Protein AF-A0A2T0M5B0-F1 (afdb_monomer_lite)

Radius of gyration: 13.14 Å; chains: 1; bounding box: 24×24×39 Å

pLDDT: mean 89.76, std 14.21, range [39.69, 98.12]

Organism: NCBI:txid1291556

Foldseek 3Di:
DDPLFLDKDFLQVVLVCVVVVNFLVSSQVSCCVRPVDGDDPVVSVCRNPPVNVVSVVCVVVVNRRDIDTHHDDPPDDPD

Structure (mmCIF, N/CA/C/O backbone):
data_AF-A0A2T0M5B0-F1
#
_entry.id   AF-A0A2T0M5B0-F1
#
loop_
_atom_site.group_PDB
_atom_site.id
_atom_site.type_symbol
_atom_site.label_atom_id
_atom_site.label_alt_id
_atom_site.label_comp_id
_atom_site.label_asym_id
_atom_site.label_entity_id
_atom_site.label_seq_id
_atom_site.pdbx_PDB_ins_code
_atom_site.Cartn_x
_atom_site.Cartn_y
_atom_site.Cartn_z
_atom_site.occupancy
_atom_site.B_iso_or_equiv
_atom_site.auth_seq_id
_atom_site.auth_comp_id
_atom_site.auth_asym_id
_atom_site.auth_atom_id
_atom_site.pdbx_PDB_model_num
ATOM 1 N N . MET A 1 1 ? -6.591 -16.400 -15.930 1.00 42.72 1 MET A N 1
ATOM 2 C CA . MET A 1 1 ? -5.950 -15.098 -16.208 1.00 42.72 1 MET A CA 1
ATOM 3 C C . MET A 1 1 ? -5.436 -14.580 -14.878 1.00 42.72 1 MET A C 1
ATOM 5 O O . MET A 1 1 ? -6.257 -14.263 -14.032 1.00 42.72 1 MET A O 1
ATOM 9 N N . ALA A 1 2 ? -4.127 -14.638 -14.626 1.00 56.03 2 ALA A N 1
ATOM 10 C CA . ALA A 1 2 ? -3.569 -14.117 -13.378 1.00 56.03 2 ALA A CA 1
ATOM 11 C C . ALA A 1 2 ? -3.645 -12.584 -13.411 1.00 56.03 2 ALA A C 1
ATOM 13 O O . ALA A 1 2 ? -3.228 -11.984 -14.405 1.00 56.03 2 ALA A O 1
ATOM 14 N N . LEU A 1 3 ? -4.202 -11.967 -12.366 1.00 61.00 3 LEU A N 1
ATOM 15 C CA . LEU A 1 3 ? -4.176 -10.513 -12.207 1.00 61.00 3 LEU A CA 1
ATOM 16 C C . LEU A 1 3 ? -2.710 -10.059 -12.168 1.00 61.00 3 LEU A C 1
ATOM 18 O O . LEU A 1 3 ? -1.896 -10.630 -11.440 1.00 61.00 3 LEU A O 1
ATOM 22 N N . ARG A 1 4 ? -2.352 -9.063 -12.986 1.00 79.31 4 ARG A N 1
ATOM 23 C CA . ARG A 1 4 ? -1.003 -8.474 -13.007 1.00 79.31 4 ARG A CA 1
ATOM 24 C C . ARG A 1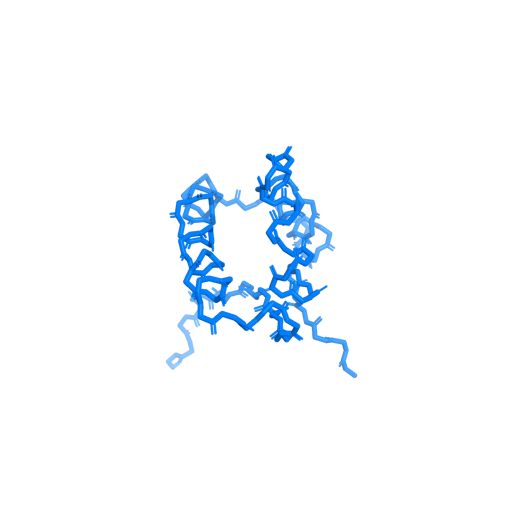 4 ? -0.903 -7.407 -11.921 1.00 79.31 4 ARG A C 1
ATOM 26 O O . ARG A 1 4 ? -0.868 -6.214 -12.202 1.00 79.31 4 ARG A O 1
ATOM 33 N N . CYS A 1 5 ? -0.882 -7.854 -10.672 1.00 88.56 5 CYS A N 1
ATOM 34 C CA . CYS A 1 5 ? -0.768 -6.980 -9.514 1.00 88.56 5 CYS A CA 1
ATOM 35 C C . CYS A 1 5 ? 0.666 -6.938 -8.969 1.00 88.56 5 CYS A C 1
ATOM 37 O O . CYS A 1 5 ? 1.349 -7.960 -8.838 1.00 88.56 5 CYS A O 1
ATOM 39 N N . LEU A 1 6 ? 1.104 -5.745 -8.577 1.00 93.44 6 LEU A N 1
ATOM 40 C CA . LEU A 1 6 ? 2.341 -5.537 -7.832 1.00 93.44 6 LEU A CA 1
ATOM 41 C C . LEU A 1 6 ? 2.241 -6.111 -6.416 1.00 93.44 6 LEU A C 1
ATOM 43 O O . LEU A 1 6 ? 3.219 -6.652 -5.914 1.00 93.44 6 LEU A O 1
ATOM 47 N N . TYR A 1 7 ? 1.063 -6.054 -5.800 1.00 94.56 7 TYR A N 1
ATOM 48 C CA . TYR A 1 7 ? 0.802 -6.630 -4.485 1.00 94.56 7 TYR A CA 1
ATOM 49 C C . TYR A 1 7 ? -0.618 -7.193 -4.417 1.00 94.56 7 TYR A C 1
ATOM 51 O O . TYR A 1 7 ? -1.542 -6.624 -4.999 1.00 94.56 7 TYR A O 1
ATOM 59 N N . GLN A 1 8 ? -0.773 -8.299 -3.691 1.00 94.75 8 GLN A N 1
ATOM 60 C CA . GLN A 1 8 ? -2.060 -8.880 -3.329 1.00 94.75 8 GLN A CA 1
ATOM 61 C C . GLN A 1 8 ? -1.943 -9.429 -1.908 1.00 94.75 8 GLN A C 1
ATOM 63 O O . GLN A 1 8 ? -1.098 -10.286 -1.654 1.00 94.75 8 GLN A O 1
ATOM 68 N N . GLY A 1 9 ? -2.790 -8.933 -1.015 1.00 95.50 9 GLY A N 1
ATOM 69 C CA . GLY A 1 9 ? -2.843 -9.306 0.399 1.00 95.50 9 GLY A CA 1
ATOM 70 C C . GLY A 1 9 ? -3.961 -8.540 1.097 1.00 95.50 9 GLY A C 1
ATOM 71 O O . GLY A 1 9 ? -4.661 -7.753 0.461 1.00 95.50 9 GLY A O 1
ATOM 72 N N . SER A 1 10 ? -4.180 -8.790 2.374 1.00 98.00 10 SER A N 1
ATOM 73 C CA . SER A 1 10 ? -5.085 -8.001 3.208 1.00 98.00 10 SER A CA 1
ATOM 74 C C . SER A 1 10 ? -4.482 -6.633 3.552 1.00 98.00 10 SER A C 1
ATOM 76 O O . SER A 1 10 ? -3.266 -6.433 3.477 1.00 98.00 10 SER A O 1
ATOM 78 N N . ALA A 1 11 ? -5.319 -5.680 3.968 1.00 98.00 11 ALA A N 1
ATOM 79 C CA . ALA A 1 11 ? -4.844 -4.394 4.480 1.00 98.00 11 ALA A CA 1
ATOM 80 C C . ALA A 1 11 ? -3.912 -4.571 5.694 1.00 98.00 11 ALA A C 1
ATOM 82 O O . ALA A 1 11 ? -2.943 -3.830 5.836 1.00 98.00 11 ALA A O 1
ATOM 83 N N . GLY A 1 12 ? -4.163 -5.579 6.537 1.00 98.00 12 GLY A N 1
ATOM 84 C CA . GLY A 1 12 ? -3.311 -5.937 7.671 1.00 98.00 12 GLY A CA 1
ATOM 85 C C . GLY A 1 12 ? -1.927 -6.431 7.269 1.00 98.00 12 GLY A C 1
ATOM 86 O O . GLY A 1 12 ? -0.934 -5.922 7.780 1.00 98.00 12 GLY A O 1
ATOM 87 N N . GLU A 1 13 ? -1.849 -7.373 6.329 1.00 97.81 13 GLU A N 1
ATOM 88 C CA . GLU A 1 13 ? -0.562 -7.856 5.807 1.00 97.81 13 GLU A CA 1
ATOM 89 C C . GLU A 1 13 ? 0.221 -6.718 5.140 1.00 97.81 13 GLU A C 1
ATOM 91 O O . GLU A 1 13 ? 1.433 -6.597 5.321 1.00 97.81 13 GLU A O 1
ATOM 96 N N . LEU A 1 14 ? -0.466 -5.837 4.408 1.00 97.12 14 LEU A N 1
ATOM 97 C CA . LEU A 1 14 ? 0.171 -4.687 3.774 1.00 97.12 14 LEU A CA 1
ATOM 98 C C . LEU A 1 14 ? 0.681 -3.676 4.812 1.00 97.12 14 LEU A C 1
ATOM 100 O O . LEU A 1 14 ? 1.771 -3.130 4.645 1.00 97.12 14 LEU A O 1
ATOM 104 N N . ALA A 1 15 ? -0.061 -3.461 5.901 1.00 97.38 15 ALA A N 1
ATOM 105 C CA . ALA A 1 15 ? 0.373 -2.622 7.016 1.00 97.38 15 ALA A CA 1
ATOM 106 C C . ALA A 1 15 ? 1.642 -3.173 7.688 1.00 97.38 15 ALA A C 1
ATOM 108 O O . ALA A 1 15 ? 2.537 -2.404 8.031 1.00 97.38 15 ALA A O 1
ATOM 109 N N . GLU A 1 16 ? 1.768 -4.495 7.824 1.00 97.38 16 GLU A N 1
ATOM 110 C CA . GLU A 1 16 ? 2.977 -5.138 8.354 1.00 97.38 16 GLU A CA 1
ATOM 111 C C . GLU A 1 16 ? 4.185 -4.927 7.425 1.00 97.38 16 GLU A C 1
ATOM 113 O O . GLU A 1 16 ? 5.272 -4.579 7.892 1.00 97.38 16 GLU A O 1
ATOM 118 N N . VAL A 1 17 ? 3.994 -5.043 6.106 1.00 96.62 17 VAL A N 1
ATOM 119 C CA . VAL A 1 17 ? 5.033 -4.737 5.102 1.00 96.62 17 VAL A CA 1
ATOM 120 C C . VAL A 1 17 ? 5.463 -3.265 5.163 1.00 96.62 17 VAL A C 1
ATOM 122 O O . VAL A 1 17 ? 6.658 -2.958 5.073 1.00 96.62 17 VAL A O 1
ATOM 125 N N . ILE A 1 18 ? 4.506 -2.347 5.332 1.00 96.75 18 ILE A N 1
ATOM 126 C CA . ILE A 1 18 ? 4.767 -0.910 5.502 1.00 96.75 18 ILE A CA 1
ATOM 127 C C . ILE A 1 18 ? 5.555 -0.653 6.788 1.00 96.75 18 ILE A C 1
ATOM 129 O O . ILE A 1 18 ? 6.562 0.051 6.744 1.00 96.75 18 ILE A O 1
ATOM 133 N N . ALA A 1 19 ? 5.151 -1.258 7.907 1.00 96.38 19 ALA A N 1
ATOM 134 C CA . ALA A 1 19 ? 5.808 -1.095 9.202 1.00 96.38 19 ALA A CA 1
ATOM 135 C C . ALA A 1 19 ? 7.263 -1.598 9.199 1.00 96.38 19 ALA A C 1
ATOM 137 O O . ALA A 1 19 ? 8.113 -1.043 9.891 1.00 96.38 19 ALA A O 1
ATOM 138 N N . GLN A 1 20 ? 7.569 -2.611 8.385 1.00 96.06 20 GLN A N 1
ATOM 139 C CA . GLN A 1 20 ? 8.934 -3.108 8.174 1.00 96.06 20 GLN A CA 1
ATOM 140 C C . GLN A 1 20 ? 9.765 -2.231 7.219 1.00 96.06 20 GLN A C 1
ATOM 142 O O . GLN A 1 20 ? 10.950 -2.490 7.025 1.00 96.06 20 GLN A O 1
ATOM 147 N N . GLY A 1 21 ? 9.170 -1.209 6.593 1.00 93.62 21 GLY A N 1
ATOM 148 C CA . GLY A 1 21 ? 9.843 -0.357 5.609 1.00 93.62 21 GLY A CA 1
ATOM 149 C C . GLY A 1 21 ? 10.105 -1.044 4.264 1.00 93.62 21 GLY A C 1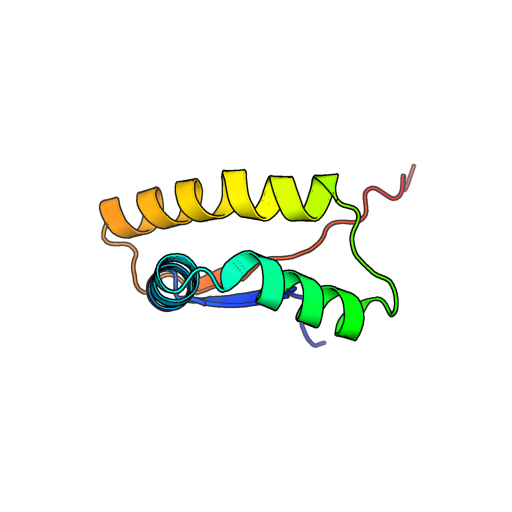
ATOM 150 O O . GLY A 1 21 ? 10.921 -0.569 3.476 1.00 93.62 21 GLY A O 1
ATOM 151 N N . HIS A 1 22 ? 9.430 -2.162 3.977 1.00 94.56 22 HIS A N 1
ATOM 152 C CA . HIS A 1 22 ? 9.714 -3.004 2.810 1.00 94.56 22 HIS A CA 1
ATOM 153 C C . HIS A 1 22 ? 8.829 -2.719 1.588 1.00 94.56 22 HIS A C 1
ATOM 155 O O . HIS A 1 22 ? 9.130 -3.211 0.499 1.00 94.56 22 HIS A O 1
ATOM 161 N N . LEU A 1 23 ? 7.784 -1.894 1.734 1.00 95.94 23 LEU A N 1
ATOM 162 C CA . LEU A 1 23 ? 6.774 -1.646 0.697 1.00 95.94 23 LEU A CA 1
ATOM 163 C C . LEU A 1 23 ? 7.377 -1.303 -0.673 1.00 95.94 23 LEU A C 1
ATOM 165 O O . LEU A 1 23 ? 7.109 -1.978 -1.664 1.00 95.94 23 LEU A O 1
ATOM 169 N N . VAL A 1 24 ? 8.184 -0.240 -0.746 1.00 96.06 24 VAL A N 1
ATOM 170 C CA . VAL A 1 24 ? 8.683 0.268 -2.034 1.00 96.06 24 VAL A CA 1
ATOM 171 C C . VAL A 1 24 ? 9.588 -0.760 -2.710 1.00 96.06 24 VAL A C 1
ATOM 173 O O . VAL A 1 24 ? 9.487 -0.963 -3.918 1.00 96.06 24 VAL A O 1
ATOM 176 N N . GLU A 1 25 ? 10.439 -1.445 -1.948 1.00 95.69 25 GLU A N 1
ATOM 177 C CA . GLU A 1 25 ? 11.328 -2.469 -2.497 1.00 95.69 25 GLU A CA 1
ATOM 178 C C . GLU A 1 25 ? 10.543 -3.682 -3.005 1.00 95.69 25 GLU A C 1
ATOM 180 O O . GLU A 1 25 ? 10.818 -4.201 -4.087 1.00 95.69 25 GLU A O 1
ATOM 185 N N . GLU A 1 26 ? 9.509 -4.111 -2.282 1.00 94.94 26 GLU A N 1
ATOM 186 C CA . GLU A 1 26 ? 8.648 -5.200 -2.729 1.00 94.94 26 GLU A CA 1
ATOM 187 C C . GLU A 1 26 ? 7.926 -4.868 -4.040 1.00 94.94 26 GLU A C 1
ATOM 189 O O . GLU A 1 26 ? 7.985 -5.658 -4.990 1.00 94.94 26 GLU A O 1
ATOM 194 N N . LEU A 1 27 ? 7.333 -3.674 -4.135 1.00 95.56 27 LEU A N 1
ATOM 195 C CA . LEU A 1 27 ? 6.668 -3.214 -5.352 1.00 95.56 27 LEU A CA 1
ATOM 196 C C . LEU A 1 27 ? 7.658 -3.070 -6.515 1.00 95.56 27 LEU A C 1
ATOM 198 O O . LEU A 1 27 ? 7.341 -3.479 -7.630 1.00 95.56 27 LEU A O 1
ATOM 202 N N . ARG A 1 28 ? 8.885 -2.581 -6.278 1.00 95.75 28 ARG A N 1
ATOM 203 C CA . ARG A 1 28 ? 9.944 -2.516 -7.304 1.00 95.75 28 ARG A CA 1
ATOM 204 C C . ARG A 1 28 ? 10.327 -3.900 -7.816 1.00 95.75 28 ARG A C 1
ATOM 206 O O . ARG A 1 28 ? 10.411 -4.089 -9.030 1.00 95.75 28 ARG A O 1
ATOM 213 N N . ARG A 1 29 ? 10.537 -4.871 -6.921 1.00 95.19 29 ARG A N 1
ATOM 214 C CA . ARG A 1 29 ? 10.861 -6.257 -7.300 1.00 95.19 29 ARG A CA 1
ATOM 215 C C . ARG A 1 29 ? 9.752 -6.871 -8.148 1.00 95.19 29 ARG A C 1
ATOM 217 O O . ARG A 1 29 ? 10.036 -7.431 -9.206 1.00 95.19 29 ARG A O 1
ATOM 224 N N . ARG A 1 30 ? 8.493 -6.715 -7.728 1.00 93.94 30 ARG A N 1
ATOM 225 C CA . ARG A 1 30 ? 7.320 -7.191 -8.480 1.00 93.94 30 ARG A CA 1
ATOM 226 C C . ARG A 1 30 ? 7.174 -6.483 -9.825 1.00 93.94 30 ARG A C 1
ATOM 228 O O . ARG A 1 30 ? 6.905 -7.141 -10.826 1.00 93.94 30 ARG A O 1
ATOM 235 N N . PHE A 1 31 ? 7.409 -5.174 -9.876 1.00 94.56 31 PHE A N 1
ATOM 236 C CA . PHE A 1 31 ? 7.365 -4.397 -11.113 1.00 94.56 31 PHE A CA 1
ATOM 237 C C . PHE A 1 31 ? 8.382 -4.916 -12.132 1.00 94.56 31 PHE A C 1
ATOM 239 O O . PHE A 1 31 ? 8.024 -5.196 -13.273 1.00 94.56 31 PHE A O 1
ATOM 246 N N . VAL A 1 32 ? 9.636 -5.110 -11.710 1.00 94.25 32 VAL A N 1
ATOM 247 C CA . VAL A 1 32 ? 10.696 -5.654 -12.573 1.00 94.25 32 VAL A CA 1
ATOM 248 C C . VAL A 1 32 ? 10.345 -7.064 -13.040 1.00 94.25 32 VAL A C 1
ATOM 250 O O . VAL A 1 32 ? 10.496 -7.362 -14.222 1.00 94.25 32 VAL A O 1
ATOM 253 N N . ALA A 1 33 ? 9.828 -7.916 -12.152 1.00 92.25 33 ALA A N 1
ATOM 254 C CA . ALA A 1 33 ? 9.411 -9.268 -12.514 1.00 92.25 33 ALA A CA 1
ATOM 255 C C . ALA A 1 33 ? 8.272 -9.284 -13.553 1.00 92.25 33 ALA A C 1
ATOM 257 O O . ALA A 1 33 ? 8.251 -10.155 -14.419 1.00 92.25 33 ALA A O 1
ATOM 258 N N . MET A 1 34 ? 7.341 -8.324 -13.495 1.00 90.31 34 MET A N 1
ATOM 259 C CA . MET A 1 34 ? 6.203 -8.250 -14.420 1.00 90.31 34 MET A CA 1
ATOM 260 C C . MET A 1 34 ? 6.507 -7.537 -15.741 1.00 90.31 34 MET A C 1
ATOM 262 O O . MET A 1 34 ? 5.976 -7.933 -16.779 1.00 90.31 34 MET A O 1
ATOM 266 N N . HIS A 1 35 ? 7.318 -6.477 -15.711 1.00 89.19 35 HIS A N 1
ATOM 267 C CA . HIS A 1 35 ? 7.531 -5.580 -16.853 1.00 89.19 35 HIS A CA 1
ATOM 268 C C . HIS A 1 35 ? 8.934 -5.676 -17.464 1.00 89.19 35 HIS A C 1
ATOM 270 O O . HIS A 1 35 ? 9.163 -5.120 -18.534 1.00 89.19 35 HIS A O 1
ATOM 276 N N . GLY A 1 36 ? 9.888 -6.341 -16.803 1.00 90.50 36 GLY A N 1
ATOM 277 C CA . GLY A 1 36 ? 11.280 -6.449 -17.258 1.00 90.50 36 GLY A CA 1
ATOM 278 C C . GLY A 1 36 ? 12.076 -5.138 -17.201 1.00 90.50 36 GLY A C 1
ATOM 279 O O . GLY A 1 36 ? 13.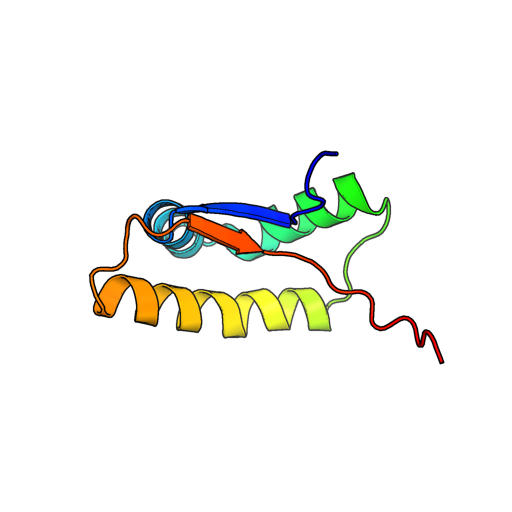248 -5.112 -17.568 1.00 90.50 36 GLY A O 1
ATOM 280 N N . ALA A 1 37 ? 11.464 -4.051 -16.726 1.00 89.06 37 ALA A N 1
ATOM 281 C CA . ALA A 1 37 ? 12.061 -2.727 -16.601 1.00 89.06 37 ALA A CA 1
ATOM 282 C C . ALA A 1 37 ? 11.963 -2.233 -15.155 1.00 89.06 37 ALA A C 1
ATOM 284 O O . ALA A 1 37 ? 11.118 -2.690 -14.389 1.00 89.06 37 ALA A O 1
ATOM 285 N N . ARG A 1 38 ? 12.826 -1.288 -14.771 1.00 92.00 38 ARG A N 1
ATOM 286 C CA . ARG A 1 38 ? 12.723 -0.622 -13.466 1.00 92.00 38 ARG A CA 1
ATOM 287 C C . ARG A 1 38 ? 11.606 0.428 -13.506 1.00 92.00 38 ARG A C 1
ATOM 289 O O . ARG A 1 38 ? 11.483 1.105 -14.528 1.00 92.00 38 ARG A O 1
ATOM 296 N N . PRO A 1 39 ? 10.837 0.601 -12.418 1.00 92.06 39 PRO A N 1
ATOM 297 C CA . PRO A 1 39 ? 9.906 1.717 -12.324 1.00 92.06 39 PRO A CA 1
ATOM 298 C C . PRO A 1 39 ? 10.673 3.040 -12.267 1.00 92.06 39 PRO A C 1
ATOM 300 O O . PRO A 1 39 ? 11.846 3.088 -11.876 1.00 92.06 39 PRO A O 1
ATOM 303 N N . ARG A 1 40 ? 9.999 4.124 -12.639 1.00 93.06 40 ARG A N 1
ATOM 304 C CA . ARG A 1 40 ? 10.527 5.483 -12.511 1.00 93.06 40 ARG A CA 1
ATOM 305 C C . ARG A 1 40 ? 10.644 5.859 -11.034 1.00 93.06 40 ARG A C 1
ATOM 307 O O . ARG A 1 40 ? 9.907 5.364 -10.178 1.00 93.06 40 ARG A O 1
ATOM 314 N N . GLU A 1 41 ? 11.548 6.785 -10.732 1.00 93.06 41 GLU A N 1
ATOM 315 C CA . GLU A 1 41 ? 11.717 7.287 -9.363 1.00 93.06 41 GLU A CA 1
ATOM 316 C C . GLU A 1 41 ? 10.438 7.942 -8.834 1.00 93.06 41 GLU A C 1
ATOM 318 O O . GLU A 1 41 ? 10.055 7.694 -7.694 1.00 93.06 41 GLU A O 1
ATOM 323 N N . SER A 1 42 ? 9.726 8.693 -9.680 1.00 91.81 42 SER A N 1
ATOM 324 C CA . SER A 1 42 ? 8.448 9.314 -9.321 1.00 91.81 42 SER A CA 1
ATOM 325 C C . SER A 1 42 ? 7.358 8.296 -8.976 1.00 91.81 42 SER A C 1
ATOM 327 O O . SER A 1 42 ? 6.560 8.547 -8.078 1.00 91.81 42 SER A O 1
ATOM 329 N N . GLU A 1 43 ? 7.335 7.136 -9.639 1.00 91.62 43 GLU A N 1
ATOM 330 C CA . GLU A 1 43 ? 6.398 6.048 -9.327 1.00 91.62 43 GLU A CA 1
ATOM 331 C C . GLU A 1 43 ? 6.728 5.440 -7.964 1.00 91.62 43 GLU A C 1
ATOM 333 O O . GLU A 1 43 ? 5.859 5.331 -7.104 1.00 91.62 43 GLU A O 1
ATOM 338 N N . SER A 1 44 ? 8.008 5.141 -7.730 1.00 94.38 44 SER A N 1
ATOM 339 C CA . SER A 1 44 ? 8.473 4.591 -6.452 1.00 94.38 44 SER A CA 1
ATOM 340 C C . SER A 1 44 ? 8.205 5.548 -5.283 1.00 94.38 44 SER A C 1
ATOM 342 O O . SER A 1 44 ? 7.765 5.119 -4.216 1.00 94.38 44 SER A O 1
ATOM 344 N N . ALA A 1 45 ? 8.431 6.849 -5.490 1.00 94.19 45 ALA A N 1
ATOM 345 C CA . ALA A 1 45 ? 8.137 7.888 -4.508 1.00 94.19 45 ALA A CA 1
ATOM 346 C C . ALA A 1 45 ? 6.628 8.024 -4.254 1.00 94.19 45 ALA A C 1
ATOM 348 O O . ALA A 1 45 ? 6.203 8.129 -3.105 1.00 94.19 45 ALA A O 1
ATOM 349 N N . SER A 1 46 ? 5.808 7.967 -5.309 1.00 93.94 46 SER A N 1
ATOM 350 C CA . SER A 1 46 ? 4.348 7.997 -5.193 1.00 93.94 46 SER A CA 1
ATOM 351 C C . SER A 1 46 ? 3.822 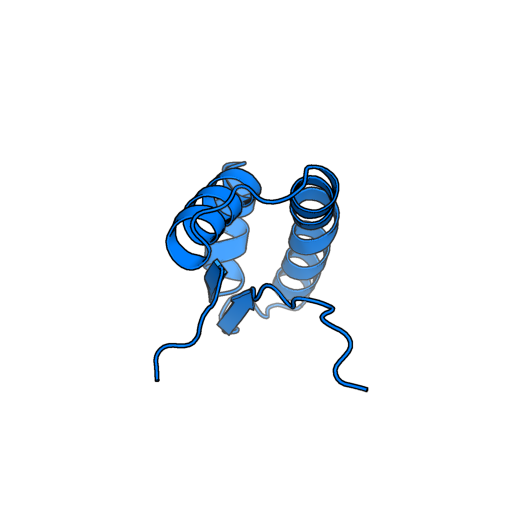6.823 -4.367 1.00 93.94 46 SER A C 1
ATOM 353 O O . SER A 1 46 ? 3.000 7.035 -3.476 1.00 93.94 46 SER A O 1
ATOM 355 N N . TRP A 1 47 ? 4.330 5.608 -4.590 1.00 95.62 47 TRP A N 1
ATOM 356 C CA . TRP A 1 47 ? 3.950 4.438 -3.797 1.00 95.62 47 TRP A CA 1
ATOM 357 C C . TRP A 1 47 ? 4.264 4.636 -2.315 1.00 95.62 47 TRP A C 1
ATOM 359 O O . TRP A 1 47 ? 3.384 4.452 -1.478 1.00 95.62 47 TRP A O 1
ATOM 369 N N . GLY A 1 48 ? 5.488 5.070 -1.998 1.00 95.38 48 GLY A N 1
ATOM 370 C CA . GLY A 1 48 ? 5.913 5.311 -0.619 1.00 95.38 48 GLY A CA 1
ATOM 371 C C . GLY A 1 48 ? 5.155 6.445 0.076 1.00 95.38 48 GLY A C 1
ATOM 372 O O . GLY A 1 48 ? 4.987 6.400 1.288 1.00 95.38 48 GLY A O 1
ATOM 373 N N . GLY A 1 49 ? 4.678 7.442 -0.673 1.00 93.94 49 GLY A N 1
ATOM 374 C CA . GLY A 1 49 ? 3.943 8.578 -0.115 1.00 93.94 49 GLY A CA 1
ATOM 375 C C . GLY A 1 49 ? 2.434 8.370 0.026 1.00 93.94 49 GLY A C 1
ATOM 376 O O . GLY A 1 49 ? 1.832 8.968 0.909 1.00 93.94 49 GLY A O 1
ATOM 377 N N . SER A 1 50 ? 1.809 7.561 -0.836 1.00 94.31 50 SER A N 1
ATOM 378 C CA . SER A 1 50 ? 0.339 7.472 -0.919 1.00 94.31 50 SER A CA 1
ATOM 379 C C . SER A 1 50 ? -0.247 6.173 -0.372 1.00 94.31 50 SER A C 1
ATOM 381 O O . SER A 1 50 ? -1.287 6.200 0.285 1.00 94.31 50 SER A O 1
ATOM 383 N N . ILE A 1 51 ? 0.411 5.034 -0.608 1.00 96.44 51 ILE A N 1
ATOM 384 C CA . ILE A 1 51 ? -0.115 3.725 -0.200 1.00 96.44 51 ILE A CA 1
ATOM 385 C C . ILE A 1 51 ? -0.199 3.609 1.329 1.00 96.44 51 ILE A C 1
ATOM 387 O O . ILE A 1 51 ? -1.257 3.191 1.801 1.00 96.44 51 ILE A O 1
ATOM 391 N N . PRO A 1 52 ? 0.816 4.022 2.122 1.00 97.50 52 PRO A N 1
ATOM 392 C CA . PRO A 1 52 ? 0.705 3.990 3.579 1.00 97.50 52 PRO A CA 1
ATOM 393 C C . PRO A 1 52 ? -0.497 4.767 4.110 1.00 97.50 52 PRO A C 1
ATOM 395 O O . PRO A 1 52 ? -1.239 4.246 4.930 1.00 97.50 52 PRO A O 1
ATOM 398 N N . THR A 1 53 ? -0.767 5.956 3.564 1.00 97.06 53 THR A N 1
ATOM 399 C CA . THR A 1 53 ? -1.921 6.768 3.971 1.00 97.06 53 THR A CA 1
ATOM 400 C C . THR A 1 53 ? -3.248 6.050 3.739 1.00 97.06 53 THR A C 1
ATOM 402 O O . THR A 1 53 ? -4.125 6.086 4.596 1.00 97.06 53 THR A O 1
ATOM 405 N N . VAL A 1 54 ? -3.414 5.379 2.595 1.00 96.44 54 VAL A N 1
ATOM 406 C CA . VAL A 1 54 ? -4.638 4.612 2.314 1.00 96.44 54 VAL A CA 1
ATOM 407 C C . VAL A 1 54 ? -4.762 3.415 3.255 1.00 96.44 54 VAL A C 1
ATOM 409 O O . VAL A 1 54 ? -5.849 3.145 3.763 1.00 96.44 54 VAL A O 1
ATOM 412 N N . VAL A 1 55 ? -3.660 2.711 3.517 1.00 97.88 55 VAL A N 1
ATOM 413 C CA . VAL A 1 55 ? -3.653 1.557 4.424 1.00 97.88 55 VAL A CA 1
ATOM 414 C C . VAL A 1 55 ? -3.983 1.982 5.852 1.00 97.88 55 VAL A C 1
ATOM 416 O O . VAL A 1 55 ? -4.839 1.358 6.471 1.00 97.88 55 VAL A O 1
ATOM 419 N N . ASP A 1 56 ? -3.416 3.082 6.343 1.00 97.56 56 ASP A N 1
ATOM 420 C CA . ASP A 1 56 ? -3.723 3.620 7.672 1.00 97.56 56 ASP A CA 1
ATOM 421 C C . ASP A 1 56 ? -5.214 3.950 7.829 1.00 97.56 56 ASP A C 1
ATOM 423 O O . ASP A 1 56 ? -5.803 3.664 8.872 1.00 97.56 56 ASP A O 1
ATOM 427 N N . LEU A 1 57 ? -5.860 4.484 6.784 1.00 98.12 57 LEU A N 1
ATOM 428 C CA . LEU A 1 57 ? -7.306 4.729 6.786 1.00 98.12 57 LEU A CA 1
ATOM 429 C C . LEU A 1 57 ? -8.114 3.428 6.873 1.00 98.12 57 LEU A C 1
ATOM 431 O O . LEU A 1 57 ? -9.095 3.368 7.615 1.00 98.12 57 LEU A O 1
ATOM 435 N N . LEU A 1 58 ? -7.704 2.379 6.153 1.00 97.88 58 LEU A N 1
ATOM 436 C CA . LEU A 1 58 ? -8.353 1.066 6.227 1.00 97.88 58 LEU A CA 1
ATOM 437 C C . LEU A 1 58 ? -8.195 0.449 7.621 1.00 97.88 58 LEU A C 1
ATOM 439 O O . LEU A 1 58 ? -9.171 -0.035 8.194 1.00 97.88 58 LEU A O 1
ATOM 443 N N . ILE A 1 59 ? -6.991 0.508 8.196 1.00 98.12 59 ILE A N 1
ATOM 444 C CA . ILE A 1 59 ? -6.729 0.001 9.546 1.00 98.12 59 ILE A CA 1
ATOM 445 C C . ILE A 1 59 ? -7.528 0.787 10.589 1.00 98.12 59 ILE A C 1
ATOM 447 O O . ILE A 1 59 ? -8.204 0.182 11.420 1.00 98.12 59 ILE A O 1
ATOM 451 N N . GLY A 1 60 ? -7.516 2.120 10.516 1.00 97.62 60 GLY A N 1
ATOM 452 C CA . GLY A 1 60 ? -8.274 2.988 11.418 1.00 97.62 60 GLY A CA 1
ATOM 453 C C . GLY A 1 60 ? -9.790 2.777 11.341 1.00 97.62 60 GLY A C 1
ATOM 454 O O . GLY A 1 60 ? -10.484 2.954 12.339 1.00 97.62 60 GLY A O 1
ATOM 455 N N . ALA A 1 61 ? -10.302 2.336 10.189 1.00 98.00 61 ALA A N 1
ATOM 456 C CA . ALA A 1 61 ? -11.704 1.974 9.996 1.00 98.00 61 ALA A CA 1
ATOM 457 C C . ALA A 1 61 ? -12.054 0.539 10.450 1.00 98.00 61 ALA A C 1
ATOM 459 O O . ALA A 1 61 ? -13.201 0.119 10.303 1.00 98.00 61 ALA A O 1
ATOM 460 N N . GLY A 1 62 ? -11.094 -0.234 10.973 1.00 97.75 62 GLY A N 1
ATOM 461 C CA . GLY A 1 62 ? -11.302 -1.636 11.352 1.00 97.75 62 GLY A CA 1
ATOM 462 C C . GLY A 1 62 ? -11.377 -2.601 10.162 1.00 97.75 62 GLY A C 1
ATOM 463 O O . GLY A 1 62 ? -11.808 -3.739 10.320 1.00 97.75 62 GLY A O 1
ATOM 464 N N . LEU A 1 63 ? -10.941 -2.180 8.971 1.00 98.06 63 LEU A N 1
ATOM 465 C CA . LEU A 1 63 ? -11.010 -2.944 7.718 1.00 98.06 63 LEU A CA 1
ATOM 466 C C . LEU A 1 63 ? -9.738 -3.762 7.453 1.00 98.06 63 LEU A C 1
ATOM 468 O O . LEU A 1 63 ? -9.304 -3.908 6.311 1.00 98.06 63 LEU A O 1
ATOM 472 N N . ARG A 1 64 ? -9.119 -4.303 8.507 1.00 97.88 64 ARG A N 1
ATOM 473 C CA . ARG A 1 64 ? -7.823 -4.996 8.417 1.00 97.88 64 ARG A CA 1
ATOM 474 C C . ARG A 1 64 ? -7.852 -6.207 7.478 1.00 97.88 64 ARG A C 1
ATOM 476 O O . ARG A 1 64 ? -6.884 -6.442 6.762 1.00 97.88 64 ARG A O 1
ATOM 483 N N . ASP A 1 65 ? -8.964 -6.931 7.451 1.00 98.00 65 ASP A N 1
ATOM 484 C CA . ASP A 1 65 ? -9.103 -8.168 6.675 1.00 98.00 65 ASP A CA 1
ATOM 485 C C . ASP A 1 65 ? -9.593 -7.928 5.233 1.00 98.00 65 ASP A C 1
ATOM 487 O O . ASP A 1 65 ? -9.788 -8.875 4.472 1.00 98.00 65 ASP A O 1
ATOM 491 N N . VAL A 1 66 ? -9.790 -6.666 4.823 1.00 97.81 66 VAL A N 1
ATOM 492 C CA . VAL A 1 66 ? -10.171 -6.338 3.442 1.00 97.81 66 VAL A CA 1
ATOM 493 C C . VAL A 1 66 ? -9.018 -6.655 2.496 1.00 97.81 66 VAL A C 1
ATOM 495 O O . VAL A 1 66 ? -7.877 -6.250 2.719 1.00 97.81 66 VAL A O 1
ATOM 498 N N . GLN A 1 67 ? -9.335 -7.357 1.408 1.00 97.19 67 GLN A N 1
ATOM 499 C CA . GLN A 1 67 ? -8.389 -7.650 0.340 1.00 97.19 67 GLN A CA 1
ATOM 500 C C . GLN A 1 67 ? -7.981 -6.358 -0.379 1.00 97.19 67 GLN A C 1
ATOM 502 O O . GLN A 1 67 ? -8.821 -5.616 -0.886 1.00 97.19 67 GLN A O 1
ATOM 507 N N . VAL A 1 68 ? -6.676 -6.137 -0.476 1.00 95.69 68 VAL A N 1
ATOM 508 C CA . VAL A 1 68 ? -6.052 -5.050 -1.224 1.00 95.69 68 VAL A CA 1
ATOM 509 C C . VAL A 1 68 ? -5.311 -5.623 -2.428 1.00 95.69 68 VAL A C 1
ATOM 511 O O . VAL A 1 68 ? -4.554 -6.594 -2.324 1.00 95.69 68 VAL A O 1
ATOM 514 N N . LEU A 1 69 ? -5.524 -4.986 -3.577 1.00 95.25 69 LEU A N 1
A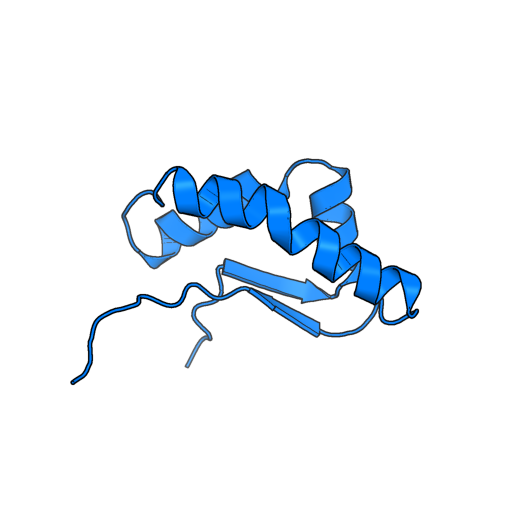TOM 515 C CA . LEU A 1 69 ? -4.794 -5.236 -4.811 1.00 95.25 69 LEU A CA 1
ATOM 516 C C . LEU A 1 69 ? -4.099 -3.939 -5.227 1.00 95.25 69 LEU A C 1
ATOM 518 O O . LEU A 1 69 ? -4.752 -2.906 -5.365 1.00 95.25 69 LEU A O 1
ATOM 522 N N . VAL A 1 70 ? -2.781 -3.987 -5.418 1.00 93.19 70 VAL A N 1
ATOM 523 C CA . VAL A 1 70 ? -2.016 -2.857 -5.965 1.00 93.19 70 VAL A CA 1
ATOM 524 C C . VAL A 1 70 ? -1.637 -3.198 -7.391 1.00 93.19 70 VAL A C 1
ATOM 526 O O . VAL A 1 70 ? -0.913 -4.163 -7.634 1.00 93.19 70 VAL A O 1
ATOM 529 N N . GLU A 1 71 ? -2.105 -2.393 -8.332 1.00 90.81 71 GLU A N 1
ATOM 530 C CA . GLU A 1 71 ? -1.845 -2.558 -9.758 1.00 90.81 71 GLU A CA 1
ATOM 531 C C . GLU A 1 71 ? -1.067 -1.360 -10.292 1.00 90.81 71 GLU A C 1
ATOM 533 O O . GLU A 1 71 ? -1.148 -0.249 -9.765 1.00 90.81 71 GLU A O 1
ATOM 538 N N . TRP A 1 72 ? -0.305 -1.588 -11.359 1.00 87.50 72 TRP A N 1
ATOM 539 C CA . TRP A 1 72 ? 0.287 -0.497 -12.115 1.00 87.50 72 TRP A CA 1
ATOM 540 C C . TRP A 1 72 ? -0.536 -0.251 -13.373 1.00 87.50 72 TRP A C 1
ATOM 542 O O . TRP A 1 72 ? -0.607 -1.102 -14.261 1.00 87.50 72 TRP A O 1
ATOM 552 N N . ALA A 1 73 ? -1.149 0.927 -13.449 1.00 76.88 73 ALA A N 1
ATOM 553 C CA . ALA A 1 73 ? -1.823 1.383 -14.650 1.00 76.88 73 ALA A CA 1
ATOM 554 C C . ALA A 1 73 ? -0.818 2.127 -15.533 1.00 76.88 73 ALA A C 1
ATOM 556 O O . ALA A 1 73 ? -0.366 3.224 -15.199 1.00 76.88 73 ALA A O 1
ATOM 557 N N . HIS A 1 74 ? -0.487 1.552 -16.690 1.00 66.50 74 HIS A N 1
ATOM 558 C CA . HIS A 1 74 ? 0.160 2.335 -17.731 1.00 66.50 74 HIS A CA 1
ATOM 559 C C . HIS A 1 74 ? -0.856 3.338 -18.268 1.00 66.50 74 HIS A C 1
ATOM 561 O O . HIS A 1 74 ? -1.858 2.938 -18.861 1.00 66.50 74 HIS A O 1
ATOM 567 N N . CYS A 1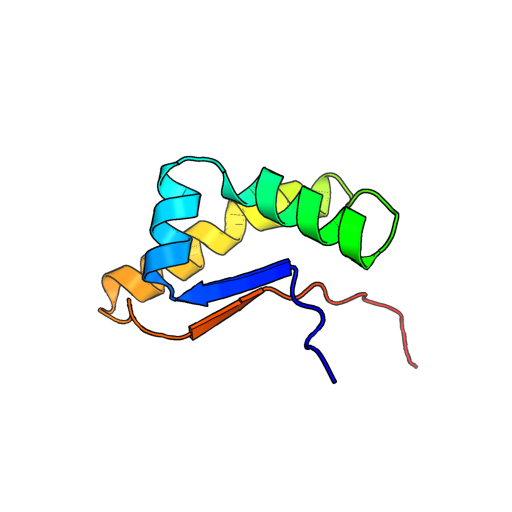 75 ? -0.586 4.633 -18.130 1.00 51.72 75 CYS A N 1
ATOM 568 C CA . CYS A 1 75 ? -1.273 5.624 -18.948 1.00 51.72 75 CYS A CA 1
ATOM 569 C C . CYS A 1 75 ? -0.692 5.557 -20.371 1.00 51.72 75 CYS A C 1
ATOM 571 O O . CYS A 1 75 ? 0.133 6.374 -20.772 1.00 51.72 75 CYS A O 1
ATOM 573 N N . GLY A 1 76 ? -1.061 4.510 -21.108 1.00 54.66 76 GLY A N 1
ATOM 574 C CA . GLY A 1 76 ? -0.960 4.473 -22.556 1.00 54.66 76 GLY A CA 1
ATOM 575 C C . GLY A 1 76 ? -2.284 4.987 -23.094 1.00 54.66 76 GLY A C 1
ATOM 576 O O . GLY A 1 76 ? -3.299 4.319 -22.917 1.00 54.66 76 GLY A O 1
ATOM 577 N N . SER A 1 77 ? -2.279 6.178 -23.695 1.00 49.09 77 SER A N 1
ATOM 578 C CA . SER A 1 77 ? -3.424 6.732 -24.420 1.00 49.09 77 SER A CA 1
ATOM 579 C C . SER A 1 77 ? -3.938 5.698 -25.422 1.00 49.09 77 SER A C 1
ATOM 581 O O . SER A 1 77 ? -3.387 5.556 -26.509 1.00 49.09 77 SER A O 1
ATOM 583 N N . THR A 1 78 ? -4.987 4.972 -25.052 1.00 48.31 78 THR A N 1
ATOM 584 C CA . THR A 1 78 ? -5.931 4.412 -26.014 1.00 48.31 78 THR A CA 1
ATOM 585 C C . THR A 1 78 ? -6.971 5.501 -26.218 1.00 48.31 78 THR A C 1
ATOM 587 O O . THR A 1 78 ? -7.961 5.590 -25.497 1.00 48.31 78 THR A O 1
ATOM 590 N N . ALA A 1 79 ? -6.631 6.411 -27.129 1.00 39.69 79 ALA A N 1
ATOM 591 C CA . ALA A 1 79 ? -7.601 7.214 -27.856 1.00 39.69 79 ALA A CA 1
ATOM 592 C C . ALA A 1 79 ? -7.863 6.501 -29.184 1.00 39.69 79 ALA A C 1
ATOM 594 O O . ALA A 1 79 ? -6.883 5.933 -29.726 1.00 39.69 79 ALA A O 1
#

Secondary structure (DSSP, 8-state):
----EEEEEEHHHHHHHHHTT-HHHHHHHHHHHHHSSPPPHHHHHHHHHHHHHHHHHHHHTT-TTSEEEEE--------

Sequence (79 aa):
MALRCLYQGSAGELAEVIAQGHLVEELRRRFVAMHGARPRESESASWGGSIPTVVDLLIGAGLRDVQVLVEWAHCGSTA